Protein AF-A0A0L8BHE0-F1 (afdb_monomer_lite)

Secondary structure (DSSP, 8-state):
--HHHHHHHHHHHHHHHHHHHHHHHHHT---EETTEE--HHHHHHHHHHHHHHHHHHHHHHHH-

Foldseek 3Di:
DDLLVVLQVLLVVLVVQLVVLVCCLVVVDFDADPNDTDDNVVSVVSNVVSVVSSVVSVVVSVVD

Sequence (64 aa):
MTEKTFLTIAAAIFGIVAVVHLVRILTGWSVVIDGWTVPMWVSWVGLIVTGGLSYYGAKLAKLI

pLDDT: mean 97.83, std 2.56, range [79.12, 98.88]

Organism: Ensifer adhaerens (NCBI:txid106592)

Radius of gyration: 14.09 Å; chains: 1; bounding box: 32×17×43 Å

Structure (mmCIF, N/CA/C/O backbone):
data_AF-A0A0L8BHE0-F1
#
_entry.id   AF-A0A0L8BHE0-F1
#
loop_
_atom_site.group_PDB
_atom_site.id
_atom_site.type_symbol
_atom_site.label_atom_id
_atom_site.label_alt_id
_atom_site.label_comp_id
_atom_site.label_asym_id
_atom_site.label_entity_id
_atom_site.label_seq_id
_atom_site.pdbx_PDB_ins_code
_atom_site.Cartn_x
_atom_site.Cartn_y
_atom_site.Cartn_z
_atom_site.occupancy
_atom_site.B_iso_or_equiv
_atom_site.auth_seq_id
_atom_site.auth_comp_id
_atom_site.auth_asym_id
_atom_site.auth_atom_id
_atom_site.pdbx_PDB_model_num
ATOM 1 N N . MET A 1 1 ? -21.750 4.370 8.941 1.00 79.12 1 MET A N 1
ATOM 2 C CA . MET A 1 1 ? -20.562 3.491 9.036 1.00 79.12 1 MET A CA 1
ATOM 3 C C . MET A 1 1 ? -19.864 3.802 10.347 1.00 79.12 1 MET A C 1
ATOM 5 O O . MET A 1 1 ? -19.760 4.978 10.666 1.00 79.12 1 MET A O 1
ATOM 9 N N . THR A 1 2 ? -19.458 2.797 11.124 1.00 96.62 2 THR A N 1
ATOM 10 C CA . THR A 1 2 ? -18.679 3.030 12.352 1.00 96.62 2 THR A CA 1
ATOM 11 C C . THR A 1 2 ? -17.213 3.274 11.999 1.00 96.62 2 THR A C 1
ATOM 13 O O . THR A 1 2 ? -16.748 2.841 10.941 1.00 96.62 2 THR A O 1
ATOM 16 N N . GLU A 1 3 ? -16.473 3.935 12.887 1.00 97.06 3 GLU A N 1
ATOM 17 C CA . GLU A 1 3 ? -15.035 4.165 12.710 1.00 97.06 3 GLU A CA 1
ATOM 18 C C . GLU A 1 3 ? -14.273 2.844 12.512 1.00 97.06 3 GLU A C 1
ATOM 20 O O . GLU A 1 3 ? -13.471 2.711 11.590 1.00 97.06 3 GLU A O 1
ATOM 25 N N . LYS A 1 4 ? -14.621 1.812 13.287 1.00 97.56 4 LYS A N 1
ATOM 26 C CA . LYS A 1 4 ? -14.054 0.464 13.162 1.00 97.56 4 LYS A CA 1
ATOM 27 C C . LYS A 1 4 ? -14.250 -0.143 11.775 1.00 97.56 4 LYS A C 1
ATOM 29 O O . LYS A 1 4 ? -13.302 -0.676 11.194 1.00 97.56 4 LYS A O 1
ATOM 34 N N . THR A 1 5 ? -15.469 -0.072 11.235 1.00 98.00 5 THR A N 1
ATOM 35 C CA . THR A 1 5 ? -15.760 -0.579 9.888 1.00 98.00 5 THR A CA 1
ATOM 36 C C . THR A 1 5 ? -14.968 0.196 8.840 1.00 98.00 5 THR A C 1
ATOM 38 O O . THR A 1 5 ? -14.369 -0.422 7.963 1.00 98.00 5 THR A O 1
ATOM 41 N N . PHE A 1 6 ? -14.899 1.524 8.961 1.00 98.25 6 PHE A N 1
ATOM 42 C CA . PHE A 1 6 ? -14.115 2.354 8.050 1.00 98.25 6 PHE A CA 1
ATOM 43 C C . PHE A 1 6 ? -12.630 1.980 8.059 1.00 98.25 6 PHE A C 1
ATOM 45 O O . PHE A 1 6 ? -12.066 1.701 7.004 1.00 98.25 6 PHE A O 1
ATOM 52 N N . LEU A 1 7 ? -12.011 1.909 9.241 1.00 98.38 7 LEU A N 1
ATOM 53 C CA . LEU A 1 7 ? -10.595 1.570 9.391 1.00 98.38 7 LEU A CA 1
ATOM 54 C C . LEU A 1 7 ? -10.279 0.165 8.878 1.00 98.38 7 LEU A C 1
ATOM 56 O O . LEU A 1 7 ? -9.232 -0.041 8.271 1.00 98.38 7 LEU A O 1
ATOM 60 N N . THR A 1 8 ? -11.193 -0.788 9.074 1.00 98.44 8 THR A N 1
ATOM 61 C CA . THR A 1 8 ? -11.039 -2.156 8.560 1.00 98.44 8 THR A CA 1
ATOM 62 C C . THR A 1 8 ? -11.036 -2.171 7.031 1.00 98.44 8 THR A C 1
ATOM 64 O O . THR A 1 8 ? -10.163 -2.790 6.425 1.00 98.44 8 THR A O 1
ATOM 67 N N . ILE A 1 9 ? -11.975 -1.458 6.398 1.00 98.56 9 ILE A N 1
ATOM 68 C CA . ILE A 1 9 ? -12.051 -1.351 4.933 1.00 98.56 9 ILE A CA 1
ATOM 69 C C . ILE A 1 9 ? -10.819 -0.622 4.388 1.00 98.56 9 ILE A C 1
ATOM 71 O O . ILE A 1 9 ? -10.185 -1.106 3.452 1.00 98.56 9 ILE A O 1
ATOM 75 N N . ALA A 1 10 ? -10.441 0.507 4.992 1.00 98.44 10 ALA A N 1
ATOM 76 C CA . ALA A 1 10 ? -9.259 1.264 4.596 1.00 98.44 10 ALA A CA 1
ATOM 77 C C . ALA A 1 10 ? -7.986 0.409 4.694 1.00 98.44 10 ALA A C 1
ATOM 79 O O . ALA A 1 10 ? -7.205 0.360 3.745 1.00 98.44 10 ALA A O 1
ATOM 80 N N . ALA A 1 11 ? -7.806 -0.320 5.800 1.00 98.62 11 ALA A N 1
ATOM 81 C CA . ALA A 1 11 ? -6.668 -1.212 5.982 1.00 98.62 11 ALA A CA 1
ATOM 82 C C . ALA A 1 11 ? -6.624 -2.315 4.916 1.00 98.62 11 ALA A C 1
ATOM 84 O O . ALA A 1 11 ? -5.562 -2.577 4.359 1.00 98.62 11 ALA A O 1
ATOM 85 N N . ALA A 1 12 ? -7.769 -2.919 4.583 1.00 98.69 12 ALA A N 1
ATOM 86 C CA . ALA A 1 12 ? -7.848 -3.937 3.539 1.00 98.69 12 ALA A CA 1
ATOM 87 C C . ALA A 1 12 ? -7.467 -3.381 2.156 1.00 98.69 12 ALA A C 1
ATOM 89 O O . ALA A 1 12 ? -6.663 -3.991 1.453 1.00 98.69 12 ALA A O 1
ATOM 90 N N . ILE A 1 13 ? -7.987 -2.205 1.784 1.00 98.81 13 ILE A N 1
ATOM 91 C CA . ILE A 1 13 ? -7.669 -1.557 0.503 1.00 98.81 13 ILE A CA 1
ATOM 92 C C . ILE A 1 13 ? -6.174 -1.239 0.422 1.00 98.81 13 ILE A C 1
ATOM 94 O O . ILE A 1 13 ? -5.518 -1.629 -0.544 1.00 98.81 13 ILE A O 1
ATOM 98 N N . PHE A 1 14 ? -5.609 -0.584 1.440 1.00 98.81 14 PHE A N 1
ATOM 99 C CA . PHE A 1 14 ? -4.178 -0.280 1.451 1.00 98.81 14 PHE A CA 1
ATOM 100 C C . PHE A 1 14 ? -3.314 -1.546 1.459 1.00 98.81 14 PHE A C 1
ATOM 102 O O . PHE A 1 14 ? -2.282 -1.570 0.794 1.00 98.81 14 PHE A O 1
ATOM 109 N N . GLY A 1 15 ? -3.750 -2.616 2.128 1.00 98.81 15 GLY A N 1
ATOM 110 C CA . GLY A 1 15 ? -3.072 -3.910 2.108 1.00 98.81 15 GLY A CA 1
ATOM 111 C C . GLY A 1 15 ? -3.017 -4.526 0.709 1.00 98.81 15 GLY A C 1
ATOM 112 O O . GLY A 1 15 ? -1.960 -4.985 0.284 1.00 98.81 15 GLY A O 1
ATOM 113 N N . ILE A 1 16 ? -4.118 -4.474 -0.048 1.00 98.88 16 ILE A N 1
ATOM 114 C CA . ILE A 1 16 ? -4.150 -4.936 -1.446 1.00 98.88 16 ILE A CA 1
ATOM 115 C C . ILE A 1 16 ? -3.169 -4.126 -2.302 1.00 98.88 16 ILE A C 1
ATOM 117 O O . ILE A 1 16 ? -2.385 -4.704 -3.054 1.00 98.88 16 ILE A O 1
ATOM 121 N N . VAL A 1 17 ? -3.158 -2.797 -2.164 1.00 98.81 17 VAL A N 1
ATOM 122 C CA . VAL A 1 17 ? -2.228 -1.933 -2.912 1.00 98.81 17 VAL A CA 1
ATOM 123 C C . VAL A 1 17 ? -0.768 -2.231 -2.540 1.00 98.81 17 VAL A C 1
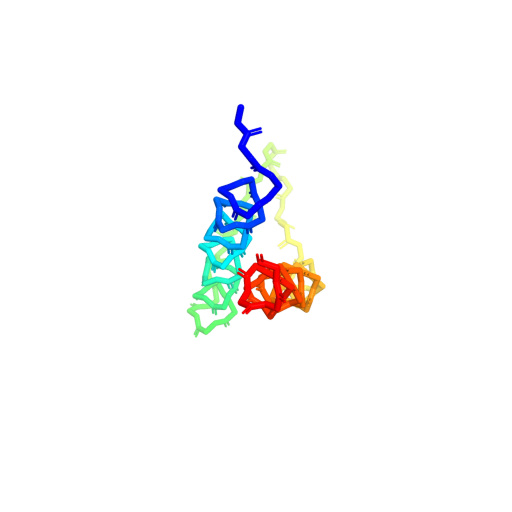ATOM 125 O O . VAL A 1 17 ? 0.087 -2.311 -3.424 1.00 98.81 17 VAL A O 1
ATOM 128 N N . ALA A 1 18 ? -0.480 -2.483 -1.260 1.00 98.88 18 ALA A N 1
ATOM 129 C CA . ALA A 1 18 ? 0.848 -2.885 -0.802 1.00 98.88 18 ALA A CA 1
ATOM 130 C C . ALA A 1 18 ? 1.293 -4.202 -1.456 1.00 98.88 18 ALA A C 1
ATOM 132 O O . ALA A 1 18 ? 2.420 -4.304 -1.942 1.00 98.88 18 ALA A O 1
ATOM 133 N N . VAL A 1 19 ? 0.394 -5.189 -1.545 1.00 98.81 19 VAL A N 1
ATOM 134 C CA . VAL A 1 19 ? 0.659 -6.459 -2.237 1.00 98.81 19 VAL A CA 1
ATOM 135 C C . VAL A 1 19 ? 0.947 -6.231 -3.720 1.00 98.81 19 VAL A C 1
ATOM 137 O O . VAL A 1 19 ? 1.901 -6.807 -4.234 1.00 98.81 19 VAL A O 1
ATOM 140 N N . VAL A 1 20 ? 0.203 -5.359 -4.407 1.00 98.75 20 VAL A N 1
ATOM 141 C CA . VAL A 1 20 ? 0.467 -5.026 -5.819 1.00 98.75 20 VAL A CA 1
ATOM 142 C C . VAL A 1 20 ? 1.871 -4.441 -6.001 1.00 98.75 20 VAL A C 1
ATOM 144 O O . VAL A 1 20 ? 2.607 -4.868 -6.893 1.00 98.75 20 VAL A O 1
ATOM 147 N N . HIS A 1 21 ? 2.284 -3.507 -5.139 1.00 98.81 21 HIS A N 1
ATOM 148 C CA . HIS A 1 21 ? 3.642 -2.958 -5.179 1.00 98.81 21 HIS A CA 1
ATOM 149 C C . HIS A 1 21 ? 4.712 -4.016 -4.899 1.00 98.81 21 HIS A C 1
ATOM 151 O O . HIS A 1 21 ? 5.729 -4.048 -5.593 1.00 98.81 21 HIS A O 1
ATOM 157 N N . LEU A 1 22 ? 4.478 -4.905 -3.931 1.00 98.75 22 LEU A N 1
ATOM 158 C CA . LEU A 1 22 ? 5.394 -5.999 -3.617 1.00 98.75 22 LEU A CA 1
ATOM 159 C C . LEU A 1 22 ? 5.537 -6.969 -4.796 1.00 98.75 22 LEU A C 1
ATOM 161 O O . LEU A 1 22 ? 6.655 -7.285 -5.194 1.00 98.75 22 LEU A O 1
ATOM 165 N N . VAL A 1 23 ? 4.424 -7.393 -5.399 1.00 98.81 23 VAL A N 1
ATOM 166 C CA . VAL A 1 23 ? 4.425 -8.249 -6.595 1.00 98.81 23 VAL A CA 1
ATOM 167 C C . VAL A 1 23 ? 5.216 -7.587 -7.714 1.00 98.81 23 VAL A C 1
ATOM 169 O O . VAL A 1 23 ? 6.063 -8.233 -8.332 1.00 98.81 23 VAL A O 1
ATOM 172 N N . ARG A 1 24 ? 4.999 -6.288 -7.949 1.00 98.44 24 ARG A N 1
ATOM 173 C CA . ARG A 1 24 ? 5.749 -5.543 -8.961 1.00 98.44 24 ARG A CA 1
ATOM 174 C C . ARG A 1 24 ? 7.255 -5.562 -8.702 1.00 98.44 24 ARG A C 1
ATOM 176 O O . ARG A 1 24 ? 8.018 -5.791 -9.637 1.00 98.44 24 ARG A O 1
ATOM 183 N N . ILE A 1 25 ? 7.674 -5.348 -7.458 1.00 98.69 25 ILE A N 1
ATOM 184 C CA . ILE A 1 25 ? 9.089 -5.365 -7.067 1.00 98.69 25 ILE A CA 1
ATOM 185 C C . ILE A 1 25 ? 9.704 -6.751 -7.291 1.00 98.69 25 ILE A C 1
ATOM 187 O O . ILE A 1 25 ? 10.778 -6.846 -7.875 1.00 98.69 25 ILE A O 1
ATOM 191 N N . LEU A 1 26 ? 9.022 -7.819 -6.866 1.00 98.69 26 LEU A N 1
ATOM 192 C CA . LEU A 1 26 ? 9.550 -9.186 -6.935 1.00 98.69 26 LEU A CA 1
ATOM 193 C C . LEU A 1 26 ? 9.623 -9.735 -8.363 1.00 98.69 26 LEU A C 1
ATOM 195 O O . LEU A 1 26 ? 10.523 -10.504 -8.685 1.00 98.69 26 LEU A O 1
ATOM 199 N N . THR A 1 27 ? 8.672 -9.354 -9.213 1.00 98.50 27 THR A N 1
ATOM 200 C CA . THR A 1 27 ? 8.582 -9.845 -10.598 1.00 98.50 27 THR A CA 1
ATOM 201 C C . THR A 1 27 ? 9.284 -8.942 -11.606 1.00 98.50 27 THR A C 1
ATOM 203 O O . THR A 1 27 ? 9.447 -9.327 -12.761 1.00 98.50 27 THR A O 1
ATOM 206 N N . GLY A 1 28 ? 9.667 -7.725 -11.207 1.00 97.56 28 GLY A N 1
ATOM 207 C CA . GLY A 1 28 ? 10.147 -6.708 -12.139 1.00 97.56 28 GLY A CA 1
ATOM 208 C C . GLY A 1 28 ? 9.064 -6.218 -13.108 1.00 97.56 28 GLY A C 1
ATOM 209 O O . GLY A 1 28 ? 9.395 -5.763 -14.201 1.00 97.56 28 GLY A O 1
ATOM 210 N N . TRP A 1 29 ? 7.778 -6.314 -12.739 1.00 98.06 29 TRP A N 1
ATOM 211 C CA . TRP A 1 29 ? 6.661 -5.943 -13.612 1.00 98.06 29 TRP A CA 1
ATOM 212 C C . TRP A 1 29 ? 6.794 -4.498 -14.127 1.00 98.06 29 TRP A C 1
ATOM 214 O O . TRP A 1 29 ? 6.741 -3.517 -13.372 1.00 98.06 29 TRP A O 1
ATOM 224 N N . SER A 1 30 ? 6.962 -4.367 -15.446 1.00 97.25 30 SER A N 1
ATOM 225 C CA . SER A 1 30 ? 7.002 -3.073 -16.122 1.00 97.25 30 SER A CA 1
ATOM 226 C C . SER A 1 30 ? 5.598 -2.483 -16.227 1.00 97.25 30 SER A C 1
ATOM 228 O O . SER A 1 30 ? 4.699 -3.088 -16.812 1.00 97.25 30 SER A O 1
ATOM 230 N N . VAL A 1 31 ? 5.425 -1.292 -15.657 1.00 97.38 31 VAL A N 1
ATOM 231 C CA . VAL A 1 31 ? 4.188 -0.511 -15.736 1.00 97.38 31 VAL A CA 1
ATOM 232 C C . VAL A 1 31 ? 4.481 0.695 -16.612 1.00 97.38 31 VAL A C 1
ATOM 234 O O . VAL A 1 31 ? 5.380 1.476 -16.297 1.00 97.38 31 VAL A O 1
ATOM 237 N N . VAL A 1 32 ? 3.730 0.829 -17.703 1.00 97.75 32 VAL A N 1
ATOM 238 C CA . VAL A 1 32 ? 3.844 1.935 -18.658 1.00 97.75 32 VAL A CA 1
ATOM 239 C C . VAL A 1 32 ? 2.504 2.657 -18.716 1.00 97.75 32 VAL A C 1
ATOM 241 O O . VAL A 1 32 ? 1.474 2.021 -18.930 1.00 97.75 32 VAL A O 1
ATOM 244 N N . ILE A 1 33 ? 2.516 3.971 -18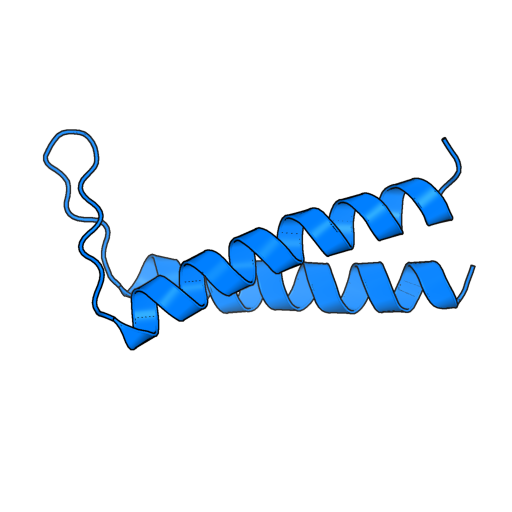.508 1.00 96.75 33 ILE A N 1
ATOM 245 C CA . ILE A 1 33 ? 1.330 4.831 -18.565 1.00 96.75 33 ILE A CA 1
ATOM 246 C C . ILE A 1 33 ? 1.626 5.930 -19.574 1.00 96.75 33 ILE A C 1
ATOM 248 O O . ILE A 1 33 ? 2.563 6.693 -19.369 1.00 96.75 33 ILE A O 1
ATOM 252 N N . ASP A 1 34 ? 0.859 5.983 -20.663 1.00 96.94 34 ASP A N 1
ATOM 253 C CA . ASP A 1 34 ? 1.028 6.982 -21.730 1.00 96.94 34 ASP A CA 1
ATOM 254 C C . ASP A 1 34 ? 2.490 7.110 -22.221 1.00 96.94 34 ASP A C 1
ATOM 256 O O . ASP A 1 34 ? 3.081 8.183 -22.283 1.00 96.94 34 ASP A O 1
ATOM 260 N N . GLY A 1 35 ? 3.137 5.965 -22.471 1.00 96.06 35 GLY A N 1
ATOM 261 C CA . GLY A 1 35 ? 4.540 5.899 -22.901 1.00 96.06 35 GLY A CA 1
ATOM 262 C C . GLY A 1 35 ? 5.585 6.126 -21.798 1.00 96.06 35 GLY A C 1
ATOM 263 O 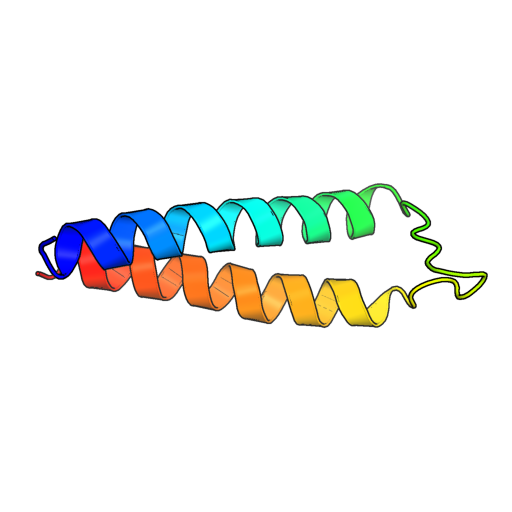O . GLY A 1 35 ? 6.766 5.867 -22.024 1.00 96.06 35 GLY A O 1
ATOM 264 N N . TRP A 1 36 ? 5.188 6.532 -20.590 1.00 97.50 36 TRP A N 1
ATOM 265 C CA . TRP A 1 36 ? 6.096 6.665 -19.453 1.00 97.50 36 TRP A CA 1
ATOM 266 C C . TRP A 1 36 ? 6.232 5.351 -18.682 1.00 97.50 36 TRP A C 1
ATOM 268 O O . TRP A 1 36 ? 5.279 4.862 -18.071 1.00 97.50 36 TRP A O 1
ATOM 278 N N . THR A 1 37 ? 7.442 4.792 -18.666 1.00 98.00 37 THR A N 1
ATOM 279 C CA . THR A 1 37 ? 7.781 3.662 -17.795 1.00 98.00 37 THR A CA 1
ATOM 280 C C . THR A 1 37 ? 7.915 4.151 -16.361 1.00 98.00 37 THR A C 1
ATOM 282 O O . THR A 1 37 ? 8.865 4.859 -16.022 1.00 98.00 37 THR A O 1
ATOM 285 N N . VAL A 1 38 ? 6.987 3.733 -15.501 1.00 98.00 38 VAL A N 1
ATOM 286 C CA . VAL A 1 38 ? 6.991 4.098 -14.084 1.00 98.00 38 VAL A CA 1
ATOM 287 C C . VAL A 1 38 ? 8.282 3.576 -13.441 1.00 98.00 38 VAL A C 1
ATOM 289 O O . VAL A 1 38 ? 8.518 2.364 -13.440 1.00 98.00 38 VAL A O 1
ATOM 292 N N . PRO A 1 39 ? 9.129 4.426 -12.842 1.00 98.31 39 PRO A N 1
ATOM 293 C CA . PRO A 1 39 ? 10.346 3.969 -12.182 1.00 98.31 39 PRO A CA 1
ATOM 294 C C . PRO A 1 39 ? 10.068 3.001 -11.022 1.00 98.31 39 PRO A C 1
ATOM 296 O O . PRO A 1 39 ? 9.033 3.069 -10.351 1.00 98.31 39 PRO A O 1
ATOM 299 N N . MET A 1 40 ? 11.005 2.091 -10.736 1.00 98.38 40 MET A N 1
ATOM 300 C CA . MET A 1 40 ? 10.816 1.101 -9.663 1.00 98.38 40 MET A CA 1
ATOM 301 C C . MET A 1 40 ? 10.757 1.739 -8.263 1.00 98.38 40 MET A C 1
ATOM 303 O O . MET A 1 40 ? 10.037 1.245 -7.396 1.00 98.38 40 MET A O 1
ATOM 307 N N . TRP A 1 41 ? 11.426 2.880 -8.045 1.00 98.38 41 TRP A N 1
ATOM 308 C CA . TRP A 1 41 ? 11.402 3.589 -6.756 1.00 98.38 41 TRP A CA 1
ATOM 309 C C . TRP A 1 41 ? 9.981 3.974 -6.314 1.00 98.38 41 TRP A C 1
ATOM 311 O O . TRP A 1 41 ? 9.691 3.954 -5.120 1.00 98.38 41 TRP A O 1
ATOM 321 N N . VAL A 1 42 ? 9.070 4.228 -7.262 1.00 98.38 42 VAL A N 1
ATOM 322 C CA . VAL A 1 42 ? 7.663 4.549 -6.971 1.00 98.38 42 VAL A CA 1
ATOM 323 C C . VAL A 1 42 ? 6.983 3.392 -6.241 1.00 98.38 42 VAL A C 1
ATOM 325 O O . VAL A 1 42 ? 6.191 3.614 -5.333 1.00 98.38 42 VAL A O 1
ATOM 328 N N . SER A 1 43 ? 7.308 2.143 -6.592 1.00 98.50 43 SER A N 1
ATOM 329 C CA . SER A 1 43 ? 6.741 0.977 -5.905 1.00 98.50 43 SER A CA 1
ATOM 330 C C . SER A 1 43 ? 7.360 0.715 -4.546 1.00 98.50 43 SER A C 1
ATOM 332 O O . SER A 1 43 ? 6.643 0.260 -3.666 1.00 98.50 43 SER A O 1
ATOM 334 N N . TRP A 1 44 ? 8.630 1.056 -4.328 1.00 98.69 44 TRP A N 1
ATOM 335 C CA . TRP A 1 44 ? 9.210 1.011 -2.983 1.00 98.69 44 TRP A CA 1
ATOM 336 C C . TRP A 1 44 ? 8.533 2.014 -2.047 1.00 98.69 44 TRP A C 1
ATOM 338 O O . TRP A 1 44 ? 8.119 1.646 -0.950 1.00 98.69 44 TRP A O 1
ATOM 348 N N . VAL A 1 45 ? 8.339 3.255 -2.505 1.00 98.69 45 VAL A N 1
ATOM 349 C CA . VAL A 1 45 ? 7.597 4.275 -1.746 1.00 98.69 45 VAL A CA 1
ATOM 350 C C . VAL A 1 45 ? 6.149 3.836 -1.526 1.00 98.69 45 VAL A C 1
ATOM 352 O O . VAL A 1 45 ? 5.662 3.868 -0.397 1.00 98.69 45 VAL A O 1
ATOM 355 N N . GLY A 1 46 ? 5.480 3.365 -2.582 1.00 98.62 46 GLY A N 1
ATOM 356 C CA . GLY A 1 46 ? 4.113 2.856 -2.517 1.00 98.62 46 GLY A CA 1
ATOM 357 C C . GLY A 1 46 ? 3.961 1.714 -1.516 1.00 98.62 46 GLY A C 1
ATOM 358 O O . GLY A 1 46 ? 3.060 1.759 -0.683 1.00 98.62 46 GLY A O 1
ATOM 359 N N . LEU A 1 47 ? 4.872 0.736 -1.523 1.00 98.81 47 LEU A N 1
ATOM 360 C CA . LEU A 1 47 ? 4.887 -0.383 -0.580 1.00 98.81 47 LEU A CA 1
ATOM 361 C C . LEU A 1 47 ? 5.010 0.093 0.873 1.00 98.81 47 LEU A C 1
ATOM 363 O O . LEU A 1 47 ? 4.245 -0.354 1.722 1.00 98.81 47 LEU A O 1
ATOM 367 N N . ILE A 1 48 ? 5.936 1.014 1.158 1.00 98.75 48 ILE A N 1
ATOM 368 C CA . ILE A 1 48 ? 6.154 1.533 2.518 1.00 98.75 48 ILE A CA 1
ATOM 369 C C . ILE A 1 48 ? 4.916 2.285 3.012 1.00 98.75 48 ILE A C 1
ATOM 371 O O . ILE A 1 48 ? 4.432 2.027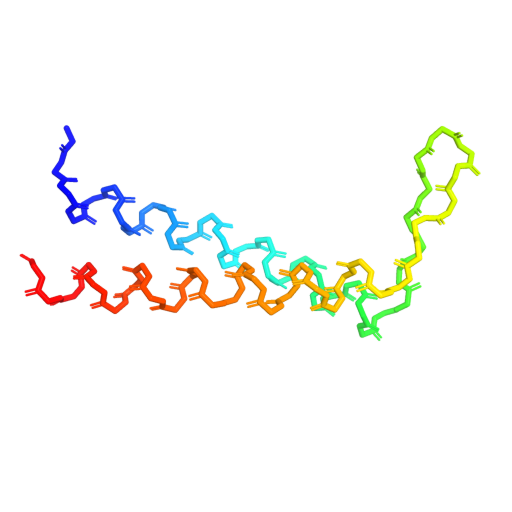 4.113 1.00 98.75 48 ILE A O 1
ATOM 375 N N . VAL A 1 49 ? 4.379 3.196 2.196 1.00 98.81 49 VAL A N 1
ATOM 376 C CA . VAL A 1 49 ? 3.235 4.031 2.584 1.00 98.81 49 VAL A CA 1
ATOM 377 C C . VAL A 1 49 ? 1.980 3.181 2.757 1.00 98.81 49 VAL A C 1
ATOM 379 O O . VAL A 1 49 ? 1.342 3.224 3.806 1.00 98.81 49 VAL A O 1
ATOM 382 N N . THR A 1 50 ? 1.628 2.376 1.755 1.00 98.81 50 THR A N 1
ATOM 383 C CA . THR A 1 50 ? 0.392 1.580 1.785 1.00 98.81 50 THR A CA 1
ATOM 384 C C . THR A 1 50 ? 0.485 0.422 2.777 1.00 98.81 50 THR A C 1
ATOM 386 O O . THR A 1 50 ? -0.473 0.168 3.504 1.00 98.81 50 THR A O 1
ATOM 389 N N . GLY A 1 51 ? 1.656 -0.206 2.921 1.00 98.81 51 GLY A N 1
ATOM 390 C CA . GLY A 1 51 ? 1.914 -1.197 3.966 1.00 98.81 51 GLY A CA 1
ATOM 391 C C . GLY A 1 51 ? 1.798 -0.600 5.370 1.00 98.81 51 GLY A C 1
ATOM 392 O O . GLY A 1 51 ? 1.139 -1.178 6.235 1.00 98.81 51 GLY A O 1
ATOM 393 N N . GLY A 1 52 ? 2.358 0.596 5.584 1.00 98.69 52 GLY A N 1
ATOM 394 C CA . GLY A 1 52 ? 2.220 1.338 6.836 1.00 98.69 52 GLY A CA 1
ATOM 395 C C . GLY A 1 52 ? 0.762 1.671 7.156 1.00 98.69 52 GLY A C 1
ATOM 396 O O . GLY A 1 52 ? 0.280 1.343 8.239 1.00 98.69 52 GLY A O 1
ATOM 397 N N . LEU A 1 53 ? 0.028 2.260 6.208 1.00 98.69 53 LEU A N 1
ATOM 398 C CA . LEU A 1 53 ? -1.389 2.603 6.383 1.00 98.69 53 LEU A CA 1
ATOM 399 C C . LEU A 1 53 ? -2.259 1.368 6.647 1.00 98.69 53 LEU A C 1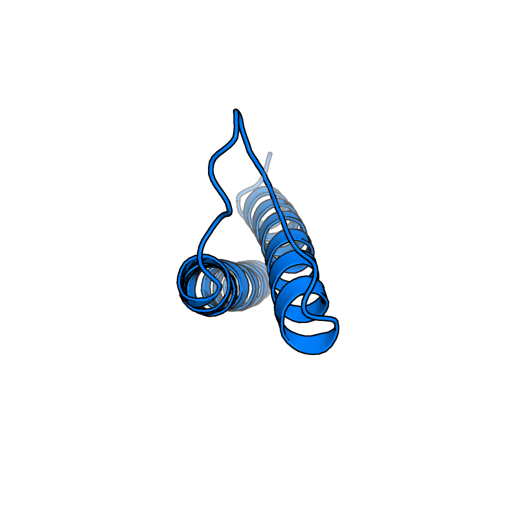
ATOM 401 O O . LEU A 1 53 ? -3.109 1.399 7.538 1.00 98.69 53 LEU A O 1
ATOM 405 N N . SER A 1 54 ? -2.006 0.263 5.941 1.00 98.81 54 SER A N 1
ATOM 406 C CA . SER A 1 54 ? -2.650 -1.027 6.200 1.00 98.81 54 SER A CA 1
ATOM 407 C C . SER A 1 54 ? -2.409 -1.491 7.637 1.00 98.81 54 SER A C 1
ATOM 409 O O . SER A 1 54 ? -3.348 -1.863 8.341 1.00 98.81 54 SER A O 1
ATOM 411 N N . TYR A 1 55 ? -1.155 -1.454 8.094 1.00 98.69 55 TYR A N 1
ATOM 412 C CA . TYR A 1 55 ? -0.786 -1.883 9.440 1.00 98.69 55 TYR A CA 1
ATOM 413 C C . TYR A 1 55 ? -1.437 -1.015 10.524 1.00 98.69 55 TYR A C 1
ATOM 415 O O . TYR A 1 55 ? -2.074 -1.545 11.438 1.00 98.69 55 TYR A O 1
ATOM 423 N N . TYR A 1 56 ? -1.321 0.312 10.424 1.00 98.50 56 TYR A N 1
ATOM 424 C CA . TYR A 1 56 ? -1.876 1.222 11.425 1.00 98.50 56 TYR A CA 1
ATOM 425 C C . TYR A 1 56 ? -3.407 1.214 11.434 1.00 98.50 56 TYR A C 1
ATOM 427 O O . TYR A 1 56 ? -3.992 1.188 12.516 1.00 98.50 56 TYR A O 1
ATOM 435 N N . GLY A 1 57 ? -4.061 1.150 10.268 1.00 98.12 57 GLY A N 1
ATOM 436 C CA . GLY A 1 57 ? -5.518 1.025 10.172 1.00 98.12 57 GLY A CA 1
ATOM 437 C C . GLY A 1 57 ? -6.030 -0.268 10.811 1.00 98.12 57 GLY A C 1
ATOM 438 O O . GLY A 1 57 ? -6.942 -0.233 11.636 1.00 98.12 57 GLY A O 1
ATOM 439 N N . ALA A 1 58 ? -5.382 -1.403 10.522 1.00 98.25 58 ALA A N 1
ATOM 440 C CA . ALA A 1 58 ? -5.732 -2.688 11.126 1.00 98.25 58 ALA A CA 1
ATOM 441 C C . ALA A 1 58 ? -5.465 -2.715 12.639 1.00 98.25 58 ALA A C 1
ATOM 443 O O . ALA A 1 58 ? -6.218 -3.335 13.389 1.00 98.25 58 ALA A O 1
ATOM 444 N N . LYS A 1 59 ? -4.398 -2.053 13.103 1.00 98.38 59 LYS A N 1
ATOM 445 C CA . LYS A 1 59 ? -4.089 -1.925 14.530 1.00 98.38 59 LYS A CA 1
ATOM 446 C C . LYS A 1 59 ? -5.141 -1.080 15.248 1.00 98.38 59 LYS A C 1
ATOM 448 O O . LYS A 1 59 ? -5.640 -1.513 16.280 1.00 98.38 59 LYS A O 1
ATOM 453 N N . LEU A 1 60 ? -5.498 0.085 14.708 1.00 98.12 60 LEU A N 1
ATOM 454 C CA . LEU A 1 60 ? -6.469 0.984 15.333 1.00 98.12 60 LEU A CA 1
ATOM 455 C C . LEU A 1 60 ? -7.877 0.375 15.352 1.00 98.12 60 LEU A C 1
ATOM 457 O O . LEU A 1 60 ? -8.519 0.394 16.394 1.00 98.12 60 LEU A O 1
ATOM 461 N N . ALA A 1 61 ? -8.309 -0.279 14.267 1.00 97.56 61 ALA A N 1
ATOM 462 C CA . ALA A 1 61 ? -9.598 -0.978 14.207 1.00 97.56 61 ALA A CA 1
ATOM 463 C C . ALA A 1 61 ? -9.756 -2.095 15.260 1.00 97.56 61 ALA A C 1
ATOM 465 O O . ALA A 1 61 ? -10.8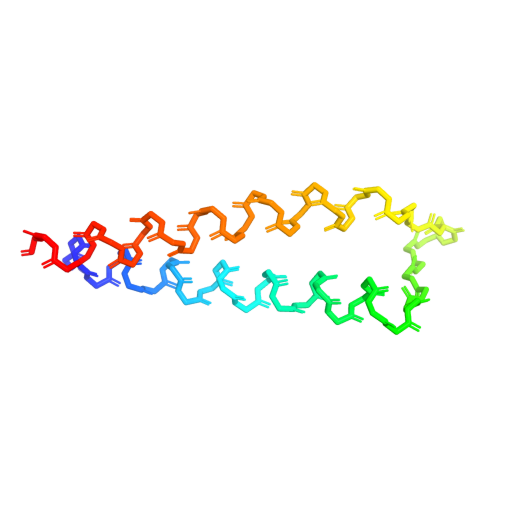75 -2.495 15.577 1.00 97.56 61 ALA A O 1
ATOM 466 N N . LYS A 1 62 ? -8.647 -2.637 15.781 1.00 96.25 62 LYS A N 1
ATOM 467 C CA . LYS A 1 62 ? -8.658 -3.627 16.870 1.00 96.25 62 LYS A CA 1
ATOM 468 C C . LYS A 1 62 ? -8.749 -2.993 18.259 1.00 96.25 62 LYS A C 1
ATOM 470 O O . LYS A 1 62 ? -9.137 -3.690 19.188 1.00 96.25 62 LYS A O 1
ATOM 475 N N . LEU A 1 63 ? -8.349 -1.729 18.402 1.00 96.00 63 LEU A N 1
ATOM 476 C CA . LEU A 1 63 ? -8.310 -1.013 19.682 1.00 96.00 63 LEU A CA 1
ATOM 477 C C . LEU A 1 63 ? -9.638 -0.331 20.029 1.00 96.00 63 LEU A C 1
ATOM 479 O O . LEU A 1 63 ? -9.892 -0.098 21.208 1.00 96.00 63 LEU A O 1
ATOM 483 N N . ILE A 1 64 ? -10.454 -0.025 19.019 1.00 92.75 64 ILE A N 1
ATOM 484 C CA . ILE A 1 64 ? -11.787 0.583 19.148 1.00 92.75 64 ILE A CA 1
ATOM 485 C C . ILE A 1 64 ? -12.901 -0.437 18.885 1.00 92.75 64 ILE A C 1
ATOM 487 O O . ILE A 1 64 ? -14.004 -0.255 19.432 1.00 92.75 64 ILE A O 1
#